Protein AF-A0A1H8G0A9-F1 (afdb_monomer)

Nearest PDB structures (foldseek):
  9f7j-assembly1_A-2  TM=7.746E-01  e=2.360E-02  Rhodococcus ruber
  7yw5-assembly1_A  TM=6.491E-01  e=1.394E-02  Homo sapiens
  7yw5-assembly2_B  TM=5.963E-01  e=1.699E-02  Homo sapiens
  7r0t-assembly1_A  TM=6.357E-01  e=1.304E-01  Thermus phage TSP4
  4ybg-assembly1_A  TM=4.561E-01  e=9.370E-01  Drosophila melanogaster

pLDDT: mean 92.97, std 5.78, range [61.91, 97.88]

Radius of gyration: 12.26 Å; Cα contacts (8 Å, |Δi|>4): 113; chains: 1; bounding box: 26×24×35 Å

Structure (mmCIF, N/CA/C/O backbone):
data_AF-A0A1H8G0A9-F1
#
_entry.id   AF-A0A1H8G0A9-F1
#
loop_
_atom_site.group_PDB
_atom_site.id
_atom_site.type_symbol
_atom_site.label_atom_id
_atom_site.label_alt_id
_atom_site.label_comp_id
_atom_site.label_asym_id
_atom_site.label_entity_id
_atom_site.label_seq_id
_atom_site.pdbx_PDB_ins_code
_atom_site.Cartn_x
_atom_site.Cartn_y
_atom_site.Cartn_z
_atom_site.occupancy
_atom_site.B_iso_or_equiv
_atom_site.auth_seq_id
_atom_site.auth_comp_id
_atom_site.auth_asym_id
_atom_site.auth_atom_id
_atom_site.pdbx_PDB_model_num
ATOM 1 N N . MET A 1 1 ? -10.851 -6.132 15.667 1.00 74.75 1 MET A N 1
ATOM 2 C CA . MET A 1 1 ? -10.454 -6.061 14.247 1.00 74.75 1 MET A CA 1
ATOM 3 C C . MET A 1 1 ? -10.513 -4.612 13.783 1.00 74.75 1 MET A C 1
ATOM 5 O O . MET A 1 1 ? -11.566 -3.997 13.905 1.00 74.75 1 MET A O 1
ATOM 9 N N . LYS A 1 2 ? -9.384 -4.044 13.353 1.00 91.94 2 LYS A N 1
ATOM 10 C CA . LYS A 1 2 ? -9.250 -2.652 12.893 1.00 91.94 2 LYS A CA 1
ATOM 11 C C . LYS A 1 2 ? -9.261 -2.627 11.367 1.00 91.94 2 LYS A C 1
ATOM 13 O O . LYS A 1 2 ? -8.621 -3.477 10.758 1.00 91.94 2 LYS A O 1
ATOM 18 N N . VAL A 1 3 ? -9.959 -1.671 10.762 1.00 94.62 3 VAL A N 1
ATOM 19 C CA . VAL A 1 3 ? -9.970 -1.483 9.304 1.00 94.62 3 VAL A CA 1
ATOM 20 C C . VAL A 1 3 ? -9.145 -0.249 8.974 1.00 94.62 3 VAL A C 1
ATOM 22 O O . VAL A 1 3 ? -9.356 0.796 9.584 1.00 94.62 3 VAL A O 1
ATOM 25 N N . TRP A 1 4 ? -8.221 -0.389 8.030 1.00 95.94 4 TRP A N 1
ATOM 26 C CA . TRP A 1 4 ? -7.415 0.705 7.500 1.00 95.94 4 TRP A CA 1
ATOM 27 C C . TRP A 1 4 ? -7.569 0.744 5.990 1.00 95.94 4 TRP A C 1
ATOM 29 O O . TRP A 1 4 ? -7.373 -0.283 5.336 1.00 95.94 4 TRP A O 1
ATOM 39 N N . SER A 1 5 ? -7.897 1.908 5.434 1.00 96.44 5 SER A N 1
ATOM 40 C CA . SER A 1 5 ? -7.696 2.131 4.008 1.00 96.44 5 SER A CA 1
ATOM 41 C C . SER A 1 5 ? -6.237 2.489 3.754 1.00 96.44 5 SER A C 1
ATOM 43 O O . SER A 1 5 ? -5.589 3.125 4.588 1.00 96.44 5 SER A O 1
ATOM 45 N N . PHE A 1 6 ? -5.711 2.038 2.624 1.00 97.38 6 PHE A N 1
ATOM 46 C CA . PHE A 1 6 ? -4.349 2.296 2.194 1.00 97.38 6 PHE A CA 1
ATOM 47 C C . PHE A 1 6 ? -4.320 2.548 0.693 1.00 97.38 6 PHE A C 1
ATOM 49 O O . PHE A 1 6 ? -5.020 1.872 -0.062 1.00 97.38 6 PHE A O 1
ATOM 56 N N . ASP A 1 7 ? -3.503 3.513 0.292 1.00 97.19 7 ASP A N 1
ATOM 57 C CA . ASP A 1 7 ? -3.316 3.908 -1.099 1.00 97.19 7 ASP A CA 1
ATOM 58 C C . ASP A 1 7 ? -1.878 4.393 -1.322 1.00 97.19 7 ASP A C 1
ATOM 60 O O . ASP A 1 7 ? -1.225 4.904 -0.398 1.00 97.19 7 ASP A O 1
ATOM 64 N N . THR A 1 8 ? -1.367 4.221 -2.540 1.00 96.19 8 THR A N 1
ATOM 65 C CA . THR A 1 8 ? -0.042 4.707 -2.936 1.00 96.19 8 THR A CA 1
ATOM 66 C C . THR A 1 8 ? -0.124 5.748 -4.033 1.00 96.19 8 THR A C 1
ATOM 68 O O . THR A 1 8 ? -0.752 5.558 -5.070 1.00 96.19 8 THR A O 1
ATOM 71 N N . GLU A 1 9 ? 0.645 6.816 -3.855 1.00 96.00 9 GLU A N 1
ATOM 72 C CA . GLU A 1 9 ? 0.893 7.773 -4.918 1.00 96.00 9 GLU A CA 1
ATOM 73 C C . GLU A 1 9 ? 2.215 7.446 -5.587 1.00 96.00 9 GLU A C 1
ATOM 75 O O . GLU A 1 9 ? 3.242 7.209 -4.942 1.00 96.00 9 GLU A O 1
ATOM 80 N N . ILE A 1 10 ? 2.198 7.455 -6.910 1.00 94.69 10 ILE A N 1
ATOM 81 C CA . ILE A 1 10 ? 3.321 7.041 -7.739 1.00 94.69 10 ILE A CA 1
ATOM 82 C C . ILE A 1 10 ? 3.610 8.071 -8.819 1.00 94.69 10 ILE A C 1
ATOM 84 O O . ILE A 1 10 ? 2.776 8.896 -9.193 1.00 94.69 10 ILE A O 1
ATOM 88 N N . HIS A 1 11 ? 4.806 7.982 -9.392 1.00 93.38 11 HIS A N 1
ATOM 89 C CA . HIS A 1 11 ? 5.078 8.660 -10.650 1.00 93.38 11 HIS A CA 1
ATOM 90 C C . HIS A 1 11 ? 4.142 8.150 -11.762 1.00 93.38 11 HIS A C 1
ATOM 92 O O . HIS A 1 11 ? 3.504 7.103 -11.664 1.00 93.38 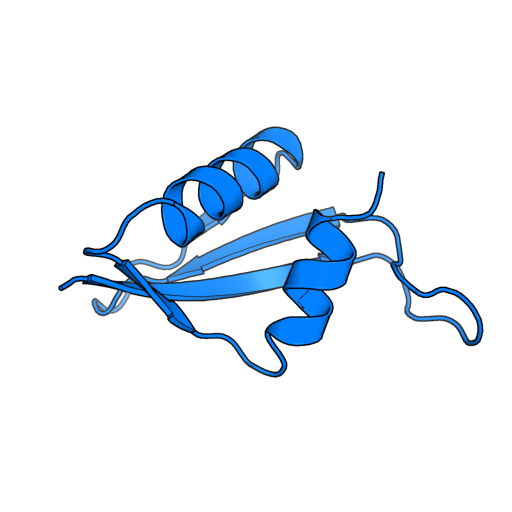11 HIS A O 1
ATOM 98 N N . ARG A 1 12 ? 4.088 8.898 -12.868 1.00 92.25 12 ARG A N 1
ATOM 99 C CA . ARG A 1 12 ? 3.201 8.628 -14.008 1.00 92.25 12 ARG A CA 1
ATOM 100 C C . ARG A 1 12 ? 3.228 7.155 -14.447 1.00 92.25 12 ARG A C 1
ATOM 102 O O . ARG A 1 12 ? 4.277 6.652 -14.851 1.00 92.25 12 ARG A O 1
ATOM 109 N N . LYS A 1 13 ? 2.050 6.517 -14.472 1.00 88.94 13 LYS A N 1
ATOM 110 C CA . LYS A 1 13 ? 1.833 5.176 -15.044 1.00 88.94 13 LYS A CA 1
ATOM 111 C C . LYS A 1 13 ? 2.255 5.148 -16.518 1.00 88.94 13 LYS A C 1
ATOM 113 O O . LYS A 1 13 ? 1.908 6.052 -17.283 1.00 88.94 13 LYS A O 1
ATOM 118 N N . ARG A 1 14 ? 3.007 4.119 -16.918 1.00 86.81 14 ARG A N 1
ATOM 119 C CA . ARG A 1 14 ? 3.486 3.913 -18.295 1.00 86.81 14 ARG A CA 1
ATOM 120 C C . ARG A 1 14 ? 3.297 2.448 -18.704 1.00 86.81 14 ARG A C 1
ATOM 122 O O . ARG A 1 14 ? 3.528 1.577 -17.866 1.00 86.81 14 ARG A O 1
ATOM 129 N N . PRO A 1 15 ? 2.921 2.157 -19.962 1.00 85.50 15 PRO A N 1
ATOM 130 C CA . PRO A 1 15 ? 2.910 0.788 -20.472 1.00 85.50 15 PRO A CA 1
ATOM 131 C C . PRO A 1 15 ? 4.269 0.103 -20.268 1.00 85.50 15 PRO A C 1
ATOM 133 O O . PRO A 1 15 ? 5.310 0.728 -20.457 1.00 85.50 15 PRO A O 1
ATOM 136 N N . GLY A 1 16 ? 4.255 -1.166 -19.854 1.00 84.06 16 GLY A N 1
ATOM 137 C CA . GLY A 1 16 ? 5.465 -1.954 -19.583 1.00 84.06 16 GLY A CA 1
ATOM 138 C C . GLY A 1 16 ? 6.137 -1.689 -18.229 1.00 84.06 16 GLY A C 1
ATOM 139 O O . GLY A 1 16 ? 7.012 -2.455 -17.835 1.00 84.06 16 GLY A O 1
ATOM 140 N N . LEU A 1 17 ? 5.721 -0.659 -17.482 1.00 81.62 17 LEU A N 1
ATOM 141 C CA . LEU A 1 17 ? 6.235 -0.390 -16.140 1.00 81.62 17 LEU A CA 1
ATOM 142 C C . LEU A 1 17 ? 5.306 -1.015 -15.095 1.00 81.62 17 LEU A C 1
ATOM 144 O O . LEU A 1 17 ? 4.275 -0.441 -14.747 1.00 81.62 17 LEU A O 1
ATOM 148 N N . VAL A 1 18 ? 5.686 -2.200 -14.611 1.00 75.88 18 VAL A N 1
ATOM 149 C CA . VAL A 1 18 ? 4.908 -2.995 -13.638 1.00 75.88 18 VAL A CA 1
ATOM 150 C C . VAL A 1 18 ? 4.679 -2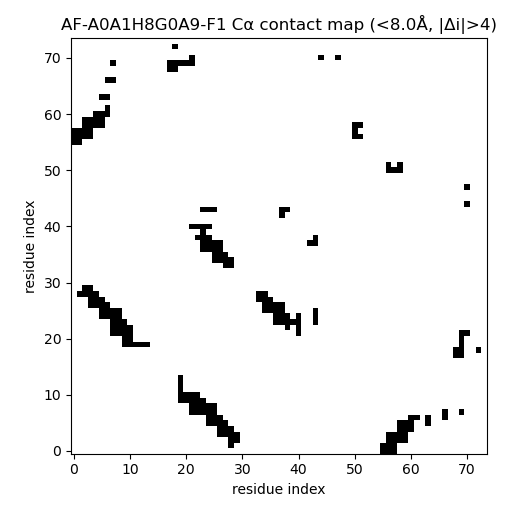.228 -12.330 1.00 75.88 18 VAL A C 1
ATOM 152 O O . VAL A 1 18 ? 3.610 -2.323 -11.737 1.00 75.88 18 VAL A O 1
ATOM 155 N N . SER A 1 19 ? 5.656 -1.420 -11.917 1.00 85.19 19 SER A N 1
ATOM 156 C CA . SER A 1 19 ? 5.635 -0.670 -10.661 1.00 85.19 19 SER A CA 1
ATOM 157 C C . SER A 1 19 ? 6.337 0.683 -10.830 1.00 85.19 19 SER A C 1
ATOM 159 O O . SER A 1 19 ? 7.567 0.769 -10.732 1.00 85.19 19 SER A O 1
ATOM 161 N N . PRO A 1 20 ? 5.599 1.760 -11.138 1.00 90.62 20 PRO A N 1
ATOM 162 C CA . PRO A 1 20 ? 6.179 3.092 -11.187 1.00 90.62 20 PRO A CA 1
ATOM 163 C C . PRO A 1 20 ? 6.748 3.497 -9.818 1.00 90.62 20 PRO A C 1
ATOM 165 O O . PRO A 1 20 ? 6.234 3.039 -8.796 1.00 90.62 20 PRO A O 1
ATOM 168 N N . PRO A 1 21 ? 7.797 4.342 -9.771 1.00 92.12 21 PRO A N 1
ATOM 169 C CA . PRO A 1 21 ? 8.416 4.711 -8.505 1.00 92.12 21 PRO A CA 1
ATOM 170 C C . PRO A 1 21 ? 7.402 5.300 -7.519 1.00 92.12 21 PRO A C 1
ATOM 172 O O . PRO A 1 21 ? 6.620 6.184 -7.879 1.00 92.12 21 PRO A O 1
ATOM 175 N N . LEU A 1 22 ? 7.453 4.824 -6.274 1.00 95.00 22 LEU A N 1
ATOM 176 C CA . LEU A 1 22 ? 6.654 5.337 -5.164 1.00 95.00 22 LEU A CA 1
ATOM 177 C C . LEU A 1 22 ? 6.997 6.808 -4.902 1.00 95.00 22 LEU A C 1
ATOM 179 O O . LEU A 1 22 ? 8.178 7.163 -4.829 1.00 95.00 22 LEU A O 1
ATOM 183 N N . VAL A 1 23 ? 5.977 7.645 -4.737 1.00 96.06 23 VAL A N 1
ATOM 184 C CA . VAL A 1 23 ? 6.087 9.035 -4.277 1.00 96.06 23 VAL A CA 1
ATOM 185 C C . VAL A 1 23 ? 5.808 9.083 -2.780 1.00 96.06 23 VAL A C 1
ATOM 187 O O . VAL A 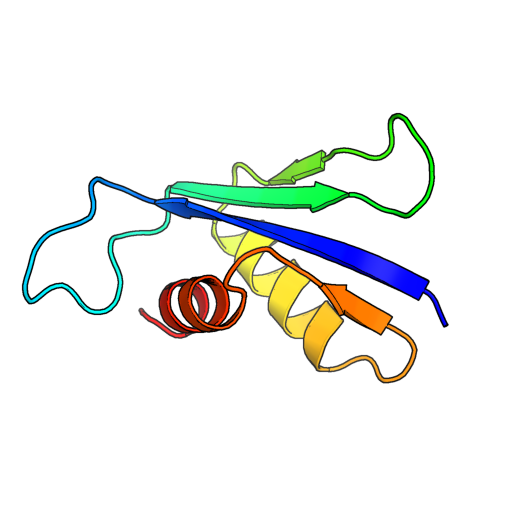1 23 ? 6.702 9.458 -2.026 1.00 96.06 23 VAL A O 1
ATOM 190 N N . CYS A 1 24 ? 4.625 8.638 -2.354 1.00 96.81 24 CYS A N 1
ATOM 191 C CA . CYS A 1 24 ? 4.209 8.567 -0.953 1.00 96.81 24 CYS A CA 1
ATOM 192 C C . CYS A 1 24 ? 3.107 7.512 -0.758 1.00 96.81 24 CYS A C 1
ATOM 194 O O . CYS A 1 24 ? 2.595 6.947 -1.723 1.00 96.81 24 CYS A O 1
ATOM 196 N N . GLY A 1 25 ? 2.762 7.225 0.497 1.00 97.31 25 GLY A N 1
ATOM 197 C CA . GLY A 1 25 ? 1.594 6.409 0.842 1.00 97.31 25 GLY A CA 1
ATOM 198 C C . GLY A 1 25 ? 0.608 7.199 1.690 1.00 97.31 25 GLY A C 1
ATOM 199 O O . GLY A 1 25 ? 1.003 8.131 2.393 1.00 97.31 25 GLY A O 1
ATOM 200 N N . SER A 1 26 ? -0.660 6.812 1.668 1.00 97.88 26 SER A N 1
ATOM 201 C CA . SER A 1 26 ? -1.691 7.386 2.528 1.00 97.88 26 SER A CA 1
ATOM 202 C C . SER A 1 26 ? -2.482 6.295 3.240 1.00 97.88 26 SER A C 1
ATOM 204 O O . SER A 1 26 ? -2.573 5.160 2.767 1.00 97.88 26 SER A O 1
ATOM 206 N N . ILE A 1 27 ? -2.992 6.629 4.425 1.00 97.00 27 ILE A N 1
ATOM 207 C CA . ILE A 1 27 ? -3.845 5.751 5.223 1.00 97.00 27 ILE A CA 1
ATOM 208 C C . ILE A 1 27 ? -5.011 6.531 5.805 1.00 97.00 27 ILE A C 1
ATOM 210 O O . ILE A 1 27 ? -4.878 7.719 6.102 1.00 97.00 27 ILE A O 1
ATOM 214 N N . VAL A 1 28 ? -6.122 5.842 6.040 1.00 97.12 28 VAL A N 1
ATOM 215 C CA . VAL A 1 28 ? -7.245 6.370 6.820 1.00 97.12 28 VAL A CA 1
ATOM 216 C C . VAL A 1 28 ? -7.756 5.262 7.733 1.00 97.12 28 VAL A C 1
ATOM 218 O O . VAL A 1 28 ? -7.848 4.097 7.330 1.00 97.12 28 VAL A O 1
ATOM 221 N N . ALA A 1 29 ? -8.049 5.608 8.982 1.00 95.00 29 ALA A N 1
ATOM 222 C CA . ALA A 1 29 ? -8.781 4.731 9.885 1.00 95.00 29 ALA A CA 1
ATOM 223 C C . ALA A 1 29 ? -10.291 4.842 9.604 1.00 95.00 29 ALA A C 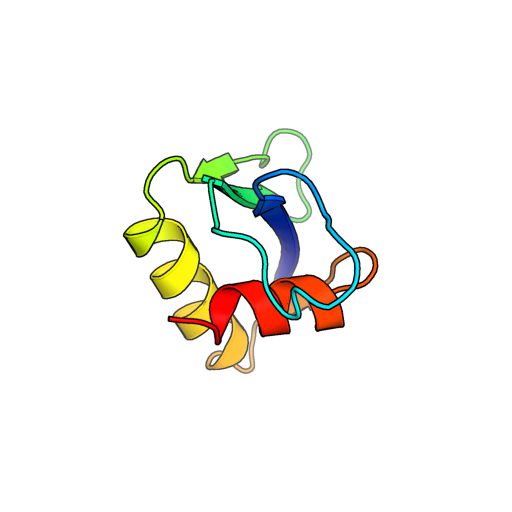1
ATOM 225 O O . ALA A 1 29 ? -10.732 5.423 8.615 1.00 95.00 29 ALA A O 1
ATOM 226 N N . ARG A 1 30 ? -11.124 4.254 10.462 1.00 90.88 30 ARG A N 1
ATOM 227 C CA . ARG A 1 30 ? -12.581 4.311 10.279 1.00 90.88 30 ARG A CA 1
ATOM 228 C C . ARG A 1 30 ? -13.149 5.6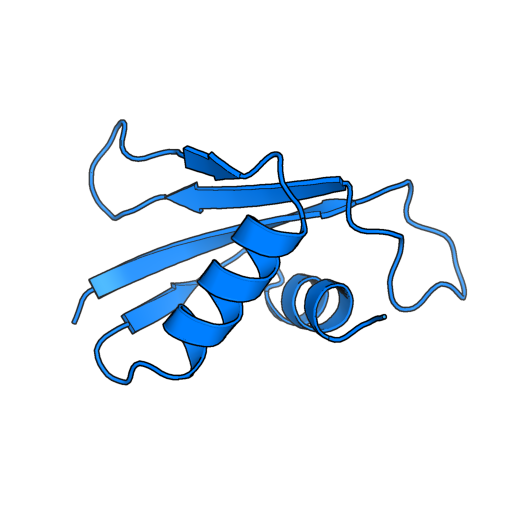91 10.625 1.00 90.88 30 ARG A C 1
ATOM 230 O O . ARG A 1 30 ? -14.207 6.065 10.127 1.00 90.88 30 ARG A O 1
ATOM 237 N N . GLU A 1 31 ? -12.489 6.403 11.527 1.00 92.19 31 GLU A N 1
ATOM 238 C CA . GLU A 1 31 ? -12.911 7.696 12.041 1.00 92.19 31 GLU A CA 1
ATOM 239 C C . GLU A 1 31 ? -12.659 8.809 11.013 1.00 92.19 31 GLU A C 1
ATOM 241 O O . GLU A 1 31 ? -11.606 8.855 10.377 1.00 92.19 31 GLU A O 1
ATOM 246 N N . LEU A 1 32 ? -13.609 9.737 10.868 1.00 89.56 32 LEU A N 1
ATOM 247 C CA . LEU A 1 32 ? -13.415 10.936 10.047 1.00 89.56 32 LEU A CA 1
ATOM 248 C C . LEU A 1 32 ? -12.265 11.782 10.611 1.00 89.56 32 LEU A C 1
ATOM 250 O O . LEU A 1 32 ? -12.153 11.922 11.830 1.00 89.56 32 LEU A O 1
ATOM 254 N N . GLY A 1 33 ? -11.437 12.367 9.742 1.00 94.88 33 GLY A N 1
ATOM 255 C CA . GLY A 1 33 ? -10.281 13.158 10.175 1.00 94.88 33 GLY A CA 1
ATOM 256 C C . GLY A 1 33 ? -9.050 12.318 10.539 1.00 94.88 33 GLY A C 1
ATOM 257 O O . GLY A 1 33 ? -8.081 12.857 11.073 1.00 94.88 33 GLY A O 1
ATOM 258 N N . SER A 1 34 ? -9.083 11.001 10.309 1.00 95.25 34 SER A N 1
ATOM 259 C CA . SER A 1 34 ? -7.954 10.094 10.567 1.00 95.25 34 SER A CA 1
ATOM 260 C C . SER A 1 34 ? -7.007 9.937 9.372 1.00 95.25 34 SER A C 1
ATOM 262 O O . SER A 1 34 ? -6.101 9.097 9.406 1.00 95.25 34 SER A O 1
ATOM 264 N N . GLU A 1 35 ? -7.210 10.725 8.316 1.00 96.38 35 GLU A N 1
ATOM 265 C CA . GLU A 1 35 ? -6.389 10.710 7.117 1.00 96.38 35 GLU A CA 1
ATOM 266 C C . GLU A 1 35 ? -4.950 11.091 7.464 1.00 96.38 35 GLU A C 1
ATOM 268 O O . GLU A 1 35 ? -4.670 12.121 8.082 1.00 96.38 35 GLU A O 1
ATOM 273 N N . ARG A 1 36 ? -4.003 10.261 7.033 1.00 96.56 36 ARG A N 1
ATOM 274 C CA . ARG A 1 36 ? -2.581 10.512 7.234 1.00 96.56 36 ARG A CA 1
ATOM 275 C C . ARG A 1 36 ? -1.802 10.247 5.960 1.00 96.56 36 ARG A C 1
ATOM 277 O O . ARG A 1 36 ? -1.830 9.148 5.410 1.00 96.56 36 ARG A O 1
ATOM 284 N N . LEU A 1 37 ? -1.023 11.247 5.560 1.00 97.12 37 LEU A N 1
AT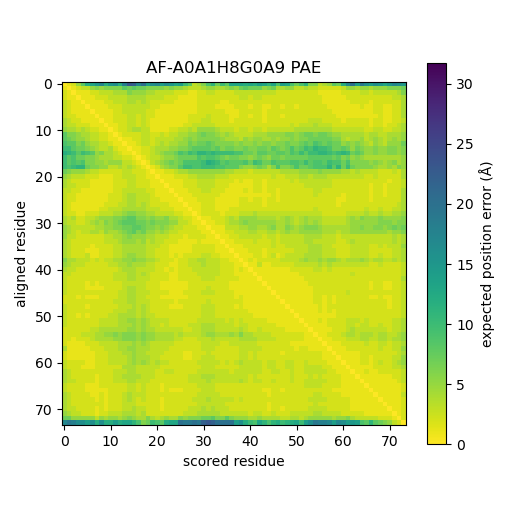OM 285 C CA . LEU A 1 37 ? -0.045 11.141 4.486 1.00 97.12 37 LEU A CA 1
ATOM 286 C C . LEU A 1 37 ? 1.330 10.758 5.051 1.00 97.12 37 LEU A C 1
ATOM 288 O O . LEU A 1 37 ? 1.831 11.383 5.986 1.00 97.12 37 LEU A O 1
ATOM 292 N N . MET A 1 38 ? 1.953 9.741 4.466 1.00 97.19 38 MET A N 1
ATOM 293 C CA . MET A 1 38 ? 3.312 9.293 4.767 1.00 97.19 38 MET A CA 1
ATOM 294 C C . MET A 1 38 ? 4.225 9.717 3.616 1.00 97.19 38 MET A C 1
ATOM 296 O O . MET A 1 38 ? 4.353 9.010 2.616 1.00 97.19 38 MET A O 1
ATOM 300 N N . ILE A 1 39 ? 4.830 10.902 3.747 1.00 94.62 39 ILE A N 1
ATOM 301 C CA . ILE A 1 39 ? 5.712 11.491 2.720 1.00 94.62 39 ILE A CA 1
ATOM 302 C C . ILE A 1 39 ? 7.004 10.675 2.578 1.00 94.62 39 ILE A C 1
ATOM 304 O O . ILE A 1 39 ? 7.543 10.532 1.483 1.00 94.62 39 ILE A O 1
ATOM 308 N N . ASP A 1 40 ? 7.491 10.109 3.683 1.00 95.75 40 ASP A N 1
ATOM 309 C CA . ASP A 1 40 ? 8.633 9.206 3.656 1.00 95.75 40 ASP A CA 1
ATOM 310 C C . ASP A 1 40 ? 8.222 7.820 3.131 1.00 95.75 40 ASP A C 1
ATOM 312 O O . ASP A 1 40 ? 7.394 7.110 3.709 1.00 95.75 40 ASP A O 1
ATOM 316 N N . LYS A 1 41 ? 8.866 7.412 2.036 1.00 94.75 41 LYS A N 1
ATOM 317 C CA . LYS A 1 41 ? 8.682 6.115 1.381 1.00 94.75 41 LYS A CA 1
ATOM 318 C C . LYS A 1 41 ? 9.020 4.951 2.312 1.00 94.75 41 LYS A C 1
ATOM 320 O O . LYS A 1 41 ? 8.354 3.919 2.253 1.00 94.75 41 LYS A O 1
ATOM 325 N N . ALA A 1 42 ? 10.030 5.101 3.171 1.00 94.69 42 ALA A N 1
ATOM 326 C CA . ALA A 1 42 ? 10.401 4.071 4.135 1.00 94.69 42 ALA A CA 1
ATOM 327 C C . ALA A 1 42 ? 9.302 3.893 5.191 1.00 94.69 42 ALA A C 1
ATOM 329 O O . ALA A 1 42 ? 8.908 2.764 5.484 1.00 94.69 42 ALA A O 1
ATOM 330 N N . GLN A 1 43 ? 8.736 5.000 5.683 1.00 95.88 43 GLN A N 1
ATOM 331 C CA . GLN A 1 43 ? 7.591 4.973 6.594 1.00 95.88 43 GLN A CA 1
ATOM 332 C C . GLN A 1 43 ? 6.379 4.280 5.961 1.00 95.88 43 GLN A C 1
ATOM 334 O O . GLN A 1 43 ? 5.775 3.421 6.602 1.00 95.88 43 GLN A O 1
ATOM 339 N N . ALA A 1 44 ? 6.050 4.603 4.708 1.00 96.12 44 ALA A N 1
ATOM 340 C CA . ALA A 1 44 ? 4.938 3.968 4.006 1.00 96.12 44 ALA A CA 1
ATOM 341 C C . ALA A 1 44 ? 5.143 2.448 3.881 1.00 96.12 44 ALA A C 1
ATOM 343 O O . ALA A 1 44 ? 4.239 1.666 4.185 1.00 96.12 44 ALA A O 1
ATOM 344 N N . ARG A 1 45 ? 6.344 2.010 3.471 1.00 95.56 45 ARG A N 1
ATOM 345 C CA . ARG A 1 45 ? 6.666 0.579 3.324 1.00 95.56 45 ARG A CA 1
ATOM 346 C C . ARG A 1 45 ? 6.607 -0.149 4.663 1.00 95.56 45 ARG A C 1
ATOM 348 O O . ARG A 1 45 ? 6.046 -1.239 4.737 1.00 95.56 45 ARG A O 1
ATOM 355 N N . GLN A 1 46 ? 7.123 0.472 5.722 1.00 95.75 46 GLN A N 1
ATOM 356 C CA . GLN A 1 46 ? 7.067 -0.096 7.064 1.00 95.75 46 GLN A CA 1
ATOM 357 C C . GLN A 1 46 ? 5.627 -0.207 7.577 1.00 95.75 46 GLN A C 1
ATOM 359 O O . GLN A 1 46 ? 5.278 -1.220 8.182 1.00 95.75 46 GLN A O 1
ATOM 364 N N . PHE A 1 47 ? 4.781 0.800 7.322 1.00 95.44 47 PHE A N 1
ATOM 365 C CA . PHE A 1 47 ? 3.364 0.735 7.675 1.00 95.44 47 PHE A CA 1
ATOM 366 C C . PHE A 1 47 ? 2.699 -0.468 7.009 1.00 95.44 47 PHE A C 1
ATOM 368 O O . PHE A 1 47 ? 2.088 -1.280 7.703 1.00 95.44 47 PHE A O 1
ATOM 375 N N . LEU A 1 48 ? 2.860 -0.612 5.689 1.00 95.62 48 LEU A N 1
ATOM 376 C CA . LEU A 1 48 ? 2.249 -1.716 4.959 1.00 95.62 48 LEU A CA 1
ATOM 377 C C . LEU A 1 48 ? 2.751 -3.067 5.481 1.00 95.62 48 LEU A C 1
ATOM 379 O O . LEU A 1 48 ? 1.935 -3.938 5.765 1.00 95.62 48 LEU A O 1
ATOM 383 N N . ALA A 1 49 ? 4.066 -3.227 5.658 1.00 95.50 49 ALA A N 1
ATOM 384 C CA . ALA A 1 49 ? 4.660 -4.463 6.171 1.00 95.50 49 ALA A CA 1
ATOM 385 C C . ALA A 1 49 ? 4.087 -4.856 7.545 1.00 95.50 49 ALA A C 1
ATOM 387 O O . ALA A 1 49 ? 3.760 -6.023 7.779 1.00 95.50 49 ALA A O 1
ATOM 388 N N . ASN A 1 50 ? 3.900 -3.877 8.434 1.00 95.56 50 ASN A N 1
ATOM 389 C CA . ASN A 1 50 ? 3.278 -4.091 9.738 1.00 95.56 50 ASN A CA 1
ATOM 390 C C . ASN A 1 50 ? 1.787 -4.438 9.612 1.00 95.56 50 ASN A C 1
ATOM 392 O O . ASN A 1 50 ? 1.304 -5.321 10.319 1.00 95.56 50 ASN A O 1
ATOM 396 N N . ALA A 1 51 ? 1.060 -3.757 8.722 1.00 94.88 51 ALA A N 1
ATOM 397 C CA . ALA A 1 51 ? -0.370 -3.955 8.523 1.00 94.88 51 ALA A CA 1
ATOM 398 C C . ALA A 1 51 ? -0.688 -5.353 7.975 1.00 94.88 51 ALA A C 1
ATOM 400 O O . ALA A 1 51 ? -1.529 -6.042 8.542 1.00 94.88 51 ALA A O 1
ATOM 401 N N . ILE A 1 52 ? 0.018 -5.805 6.931 1.00 94.31 52 ILE A N 1
ATOM 402 C CA . ILE A 1 52 ? -0.226 -7.120 6.307 1.00 94.31 52 ILE A CA 1
ATOM 403 C C . ILE A 1 52 ? 0.187 -8.292 7.205 1.00 94.31 52 ILE A C 1
ATOM 405 O O . ILE A 1 52 ? -0.344 -9.391 7.070 1.00 94.31 52 ILE A O 1
ATOM 409 N N . SER A 1 53 ? 1.127 -8.065 8.125 1.00 95.19 53 SER A N 1
ATOM 410 C CA . SER A 1 53 ? 1.593 -9.088 9.068 1.00 95.19 53 SER A CA 1
ATOM 411 C C . SER A 1 53 ? 0.689 -9.212 10.300 1.00 95.19 53 SER A C 1
ATOM 413 O O . SER A 1 53 ? 0.807 -10.171 11.063 1.00 95.19 53 SER A O 1
ATOM 415 N N . ASN A 1 54 ? -0.212 -8.251 10.520 1.00 96.62 54 ASN A N 1
ATOM 416 C CA . ASN A 1 54 ? -1.066 -8.195 11.698 1.00 96.62 54 ASN A CA 1
ATOM 417 C C . ASN A 1 54 ? -2.463 -8.760 11.402 1.00 96.62 54 ASN A C 1
ATOM 419 O O . ASN A 1 54 ? -3.257 -8.151 10.690 1.00 96.62 54 ASN A O 1
ATOM 423 N N . ARG A 1 55 ? -2.80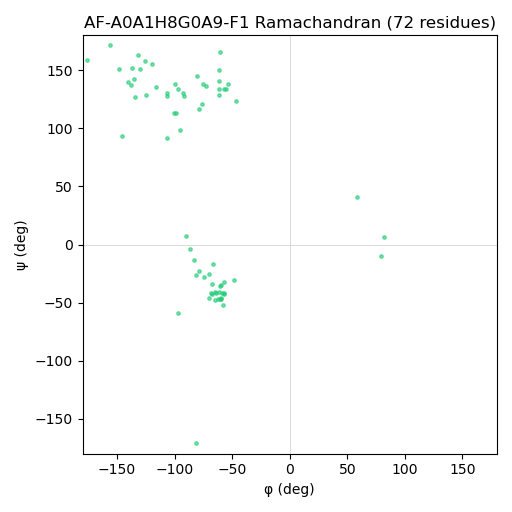0 -9.895 12.029 1.00 95.56 55 ARG A N 1
ATOM 424 C CA . ARG A 1 55 ? -4.097 -10.574 11.848 1.00 95.56 55 ARG A CA 1
ATOM 425 C C . ARG A 1 55 ? -5.303 -9.791 12.376 1.00 95.56 55 ARG A C 1
ATOM 427 O O . ARG A 1 55 ? -6.428 -10.091 11.988 1.00 95.56 55 ARG A O 1
ATOM 434 N N . ASP A 1 56 ? -5.089 -8.784 13.220 1.00 96.50 56 ASP A N 1
ATOM 435 C CA . ASP A 1 56 ? -6.153 -7.915 13.726 1.00 96.50 56 ASP A CA 1
ATOM 436 C C . ASP A 1 56 ? -6.454 -6.726 12.806 1.00 96.50 56 ASP A C 1
ATOM 438 O O . ASP A 1 56 ? -7.382 -5.960 13.093 1.00 96.50 56 ASP A O 1
ATOM 442 N N . ILE A 1 57 ? -5.694 -6.557 11.720 1.00 95.62 57 ILE A N 1
ATOM 443 C CA . ILE A 1 57 ? -5.854 -5.478 10.746 1.00 95.62 57 ILE A CA 1
ATOM 444 C C . ILE A 1 57 ? -6.468 -6.026 9.456 1.00 95.62 57 ILE A C 1
ATOM 446 O O . ILE A 1 57 ? -5.972 -6.973 8.857 1.00 95.62 57 ILE A O 1
ATOM 450 N N . HIS A 1 58 ? -7.549 -5.393 9.010 1.00 95.06 58 HIS A N 1
ATOM 451 C CA . HIS A 1 58 ? -8.071 -5.523 7.656 1.00 95.06 58 HIS A CA 1
ATOM 452 C C . HIS A 1 58 ? -7.638 -4.309 6.843 1.00 95.06 58 HIS A C 1
ATOM 454 O O . HIS A 1 58 ? -8.065 -3.186 7.118 1.00 95.06 58 HIS A O 1
ATOM 460 N N . LEU A 1 59 ? -6.785 -4.549 5.853 1.00 95.31 59 LEU A N 1
ATOM 461 C CA . LEU A 1 59 ? -6.331 -3.529 4.922 1.00 95.31 59 LEU A CA 1
ATOM 462 C C . LEU A 1 59 ? -7.254 -3.503 3.702 1.00 95.31 59 LEU A C 1
ATOM 464 O O . LEU A 1 59 ? -7.494 -4.540 3.085 1.00 95.31 59 LEU A O 1
ATOM 468 N N . VAL A 1 60 ? -7.766 -2.327 3.359 1.00 95.25 60 VAL A N 1
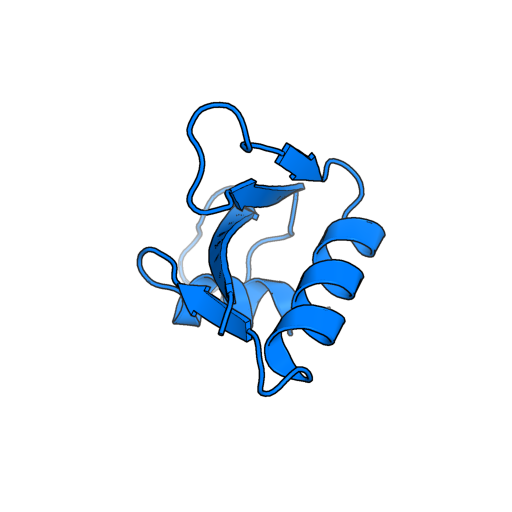ATOM 469 C CA . VAL A 1 60 ? -8.638 -2.115 2.199 1.00 95.25 60 VAL A CA 1
ATOM 470 C C . VAL A 1 60 ? -8.072 -1.012 1.310 1.00 95.25 60 VAL A C 1
ATOM 472 O O . VAL A 1 60 ? -7.302 -0.175 1.763 1.00 95.25 60 VAL A O 1
ATOM 475 N N . GLY A 1 61 ? -8.451 -0.998 0.039 1.00 95.25 61 GLY A N 1
ATOM 476 C CA . GLY A 1 61 ? -7.997 0.012 -0.913 1.00 95.25 61 GLY A CA 1
ATOM 477 C C . GLY A 1 61 ? -8.671 -0.175 -2.264 1.00 95.25 61 GLY A C 1
ATOM 478 O O . GLY A 1 61 ? -9.175 -1.261 -2.574 1.00 95.25 61 GLY A O 1
ATOM 479 N N . ALA A 1 62 ? -8.699 0.879 -3.072 1.00 96.12 62 ALA A N 1
ATOM 480 C CA . ALA A 1 62 ? -9.188 0.791 -4.438 1.00 96.12 62 ALA A CA 1
ATOM 481 C C . ALA A 1 62 ? -8.089 0.178 -5.314 1.00 96.12 62 ALA A C 1
ATOM 483 O O . ALA A 1 62 ? -7.035 0.772 -5.478 1.00 96.12 62 ALA A O 1
ATOM 484 N N . ASN A 1 63 ? -8.334 -1.004 -5.893 1.00 94.12 63 ASN A N 1
ATOM 485 C CA . ASN A 1 63 ? -7.325 -1.726 -6.682 1.00 94.12 63 ASN A CA 1
ATOM 486 C C . ASN A 1 63 ? -6.034 -2.044 -5.890 1.00 94.12 63 ASN A C 1
ATOM 488 O O . ASN A 1 63 ? -4.935 -2.001 -6.440 1.00 94.12 63 ASN A O 1
ATOM 492 N N . LEU A 1 64 ? -6.194 -2.442 -4.621 1.00 93.38 64 LEU A N 1
ATOM 493 C CA . LE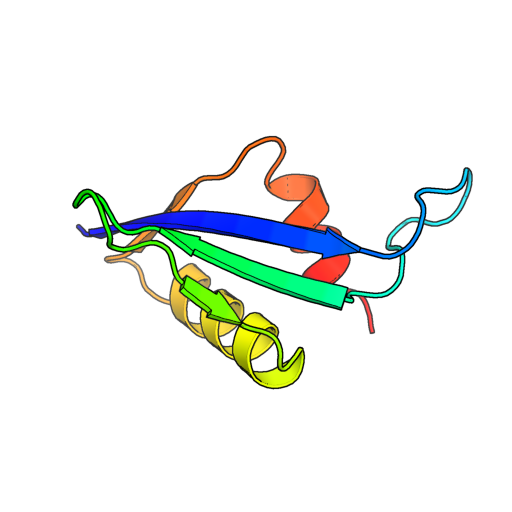U A 1 64 ? -5.113 -2.700 -3.656 1.00 93.38 64 LEU A CA 1
ATOM 494 C C . LEU A 1 64 ? -3.976 -3.590 -4.191 1.00 93.38 64 LEU A C 1
ATOM 496 O O . LEU A 1 64 ? -2.824 -3.451 -3.791 1.00 93.38 64 LEU A O 1
ATOM 500 N N . THR A 1 65 ? -4.267 -4.514 -5.109 1.00 91.75 65 THR A N 1
ATOM 501 C CA . THR A 1 65 ? -3.249 -5.354 -5.758 1.00 91.75 65 THR A CA 1
ATOM 502 C C . THR A 1 65 ? -2.164 -4.543 -6.465 1.00 91.75 65 THR A C 1
ATOM 504 O O . THR A 1 65 ? -1.011 -4.969 -6.508 1.00 91.75 65 THR A O 1
ATOM 507 N N . TYR A 1 66 ? -2.510 -3.374 -7.003 1.00 91.94 66 TYR A N 1
ATOM 508 C CA . TYR A 1 66 ? -1.558 -2.474 -7.638 1.00 91.94 66 TYR A CA 1
ATOM 509 C C . TYR A 1 66 ? -0.624 -1.830 -6.611 1.00 91.94 66 TYR A C 1
ATOM 511 O O . TYR A 1 66 ? 0.592 -1.863 -6.793 1.00 91.94 66 TYR A O 1
ATOM 519 N N . ASP A 1 67 ? -1.172 -1.337 -5.502 1.00 94.25 67 ASP A N 1
ATOM 520 C CA . ASP A 1 67 ? -0.404 -0.759 -4.396 1.00 94.25 67 ASP A CA 1
ATOM 521 C C . ASP A 1 67 ? 0.541 -1.782 -3.766 1.00 94.25 67 ASP A C 1
ATOM 523 O O . ASP A 1 67 ? 1.705 -1.486 -3.503 1.00 94.25 67 ASP A O 1
ATOM 527 N N . LEU A 1 68 ? 0.085 -3.028 -3.599 1.00 92.75 68 LEU A N 1
ATOM 528 C CA . LEU A 1 68 ? 0.945 -4.128 -3.159 1.00 92.75 68 LEU A CA 1
ATOM 529 C C . LEU A 1 68 ? 2.116 -4.350 -4.126 1.00 92.75 68 LEU A C 1
ATOM 531 O O . LEU A 1 68 ? 3.246 -4.543 -3.682 1.00 92.75 68 LEU A O 1
ATOM 535 N N . GLY A 1 69 ? 1.870 -4.278 -5.438 1.00 92.06 69 GLY A N 1
ATOM 536 C CA . GLY A 1 69 ? 2.915 -4.367 -6.459 1.00 92.06 69 GLY A CA 1
ATOM 537 C C . GLY A 1 69 ? 3.933 -3.228 -6.368 1.00 92.06 69 GLY A C 1
ATOM 538 O O . GLY A 1 69 ? 5.139 -3.478 -6.360 1.00 92.06 69 GLY A O 1
ATOM 539 N N . VAL A 1 70 ? 3.464 -1.985 -6.227 1.00 93.12 70 VAL A N 1
ATOM 540 C CA . VAL A 1 70 ? 4.315 -0.798 -6.015 1.00 93.12 70 VAL A CA 1
ATOM 541 C C . VAL A 1 70 ? 5.189 -0.970 -4.769 1.00 93.12 70 VAL A C 1
ATOM 543 O O . VAL A 1 70 ? 6.384 -0.673 -4.789 1.00 93.12 70 VAL A O 1
ATOM 546 N N . MET A 1 71 ? 4.614 -1.495 -3.690 1.00 93.31 71 MET A N 1
ATOM 547 C CA . MET A 1 71 ? 5.302 -1.660 -2.413 1.00 93.31 71 MET A CA 1
ATOM 548 C C . MET A 1 71 ? 6.233 -2.875 -2.354 1.00 93.31 71 MET A C 1
ATOM 550 O O . MET A 1 71 ? 7.175 -2.874 -1.560 1.00 93.31 71 MET A O 1
ATOM 554 N N . ALA A 1 72 ? 6.016 -3.883 -3.197 1.00 90.56 72 ALA A N 1
ATOM 555 C CA . ALA A 1 72 ? 6.926 -5.014 -3.361 1.00 90.56 72 ALA A CA 1
ATOM 556 C C . ALA A 1 72 ? 8.103 -4.694 -4.298 1.00 90.56 72 ALA A C 1
ATOM 558 O O . ALA A 1 72 ? 9.174 -5.292 -4.184 1.00 90.56 72 ALA A O 1
ATOM 559 N N . ALA A 1 73 ? 7.918 -3.748 -5.219 1.00 86.06 73 ALA A N 1
ATOM 560 C CA . ALA A 1 73 ? 8.959 -3.324 -6.138 1.00 86.06 73 ALA A CA 1
ATOM 561 C C . ALA A 1 73 ? 10.046 -2.484 -5.448 1.00 86.06 73 ALA A C 1
ATOM 563 O O . ALA A 1 73 ? 9.751 -1.600 -4.629 1.00 86.06 73 ALA A O 1
ATOM 564 N N . LYS A 1 74 ? 11.304 -2.789 -5.791 1.00 61.91 74 LYS A N 1
ATOM 565 C CA . LYS A 1 74 ? 12.515 -2.131 -5.283 1.00 61.91 74 LYS A CA 1
ATOM 566 C C . LYS A 1 74 ? 12.738 -0.782 -5.955 1.00 61.91 74 LYS A C 1
ATOM 568 O O . LYS A 1 74 ? 12.770 -0.761 -7.203 1.00 61.91 74 LYS A O 1
#

Foldseek 3Di:
DWEKEKDWDFPDDDPPCLAGATQWMWMATPDPPRIDTGRDLVVNLVVVVVQVVDPVYDYDYDPVVSVVSNSVDD

Organism: Stigmatella aurantiaca (NCBI:txid41)

Mean predicted aligned error: 3.07 Å

Solvent-accessible surface area (backbone atoms only — not comparable to full-atom values): 4317 Å² total; per-residue (Å²): 122,46,57,33,40,45,52,64,43,54,49,82,85,50,93,93,52,90,50,44,59,78,55,29,25,38,38,29,49,83,55,87,88,47,68,42,80,29,69,49,55,66,59,31,50,51,50,50,57,54,44,79,70,32,91,55,45,46,80,43,46,88,67,43,70,56,45,52,43,36,67,69,50,132

Sequence (74 aa):
MKVWSFDTEIHRKRPGLVSPPLVCGSIVARELGSERLMIDKAQARQFLANAISNRDIHLVGANLTYDLGVMAAK

Secondary structure (DSSP, 8-state):
-EEEEEEEEESPP-TT-SSPPEEEEEEE-SSTT--EEE-SHHHHHHHHHHHHH-TTEEEE-TTHHHHHHHHH--